Protein AF-A0A1X7KPH2-F1 (afdb_monomer)

Solvent-accessible surface area (backbone atoms only — not comparable to full-atom values): 4609 Å² total; per-residue (Å²): 134,87,60,43,74,51,101,96,43,78,44,48,66,65,60,50,26,62,76,69,75,50,87,73,54,75,66,55,47,51,50,52,42,52,52,55,50,52,53,50,53,53,52,49,52,52,50,50,51,52,51,52,48,50,54,52,51,54,39,40,75,73,56,26,47,84,45,79,53,97,91,38,86,44,78,43,114

pLDDT: mean 85.79, std 7.45, range [56.78, 95.19]

Nearest PDB structures (foldseek):
  8k91-assembly1_C  TM=6.290E-01  e=3.218E+00  Meiothermus taiwanensis
  8k5a-assembly1_G  TM=2.966E-01  e=2.292E+00  Escherichia phage T4

Sequence (77 aa):
MDILKFRGLSISKEQFEEKYSLVLSDIEWKVVVSNAMASWENDIDQIRHLATKYVRDSMKEAGYSLSLEDGELKFKK

Secondary structure (DSSP, 8-state):
---EEETTEEE-HHHHHHHHT----HHHHHHHHHHHHHHHHHHHHHHHHHHHHHHHHHHHHTTPEEEEETTEEEEE-

Mean predicted aligned error: 9.14 Å

Structure (mmCIF, N/CA/C/O backbone):
data_AF-A0A1X7KPH2-F1
#
_entry.id   AF-A0A1X7KPH2-F1
#
loop_
_atom_site.group_PDB
_atom_site.id
_atom_site.type_symbol
_atom_site.label_atom_id
_atom_site.label_alt_id
_atom_site.label_comp_id
_atom_site.label_asym_id
_atom_site.label_entity_id
_atom_site.label_seq_id
_atom_site.pdbx_PDB_ins_code
_atom_site.Cartn_x
_atom_site.Cartn_y
_atom_site.Cartn_z
_atom_site.occupancy
_atom_site.B_iso_or_equiv
_atom_site.auth_seq_id
_atom_site.auth_comp_id
_atom_site.auth_asym_id
_atom_site.auth_atom_id
_atom_site.pdbx_PDB_model_num
ATOM 1 N N . MET A 1 1 ? 2.005 -11.188 -18.134 1.00 56.78 1 MET A N 1
ATOM 2 C CA . MET A 1 1 ? 2.742 -9.927 -18.329 1.00 56.78 1 MET A CA 1
ATOM 3 C C . MET A 1 1 ? 2.707 -9.203 -16.994 1.00 56.78 1 MET A C 1
ATOM 5 O O . MET A 1 1 ? 1.610 -8.928 -16.516 1.00 56.78 1 MET A O 1
ATOM 9 N N . ASP A 1 2 ? 3.859 -9.039 -16.343 1.00 72.69 2 ASP A N 1
ATOM 10 C CA . ASP A 1 2 ? 3.951 -8.407 -15.020 1.00 72.69 2 ASP A CA 1
ATOM 11 C C . ASP A 1 2 ? 3.770 -6.891 -15.175 1.00 72.69 2 ASP A C 1
ATOM 13 O O . ASP A 1 2 ? 4.355 -6.290 -16.074 1.00 72.69 2 ASP A O 1
ATOM 17 N N . ILE A 1 3 ? 2.912 -6.277 -14.360 1.00 75.94 3 ILE A N 1
ATOM 18 C CA . ILE A 1 3 ? 2.537 -4.855 -14.447 1.00 75.94 3 ILE A CA 1
ATOM 19 C C . ILE A 1 3 ? 2.635 -4.264 -13.043 1.00 75.94 3 ILE A C 1
ATOM 21 O O . ILE A 1 3 ? 2.134 -4.868 -12.092 1.00 75.94 3 ILE A O 1
ATOM 25 N N . LEU A 1 4 ? 3.220 -3.071 -12.917 1.00 80.81 4 LEU A N 1
ATOM 26 C CA . LEU A 1 4 ? 3.175 -2.297 -11.678 1.00 80.81 4 LEU A CA 1
ATOM 27 C C . LEU A 1 4 ? 1.748 -1.791 -11.462 1.00 80.81 4 LEU A C 1
ATOM 29 O O . LEU A 1 4 ? 1.266 -0.952 -12.225 1.00 80.81 4 LEU A O 1
ATOM 33 N N . LYS A 1 5 ? 1.067 -2.301 -10.433 1.00 78.69 5 LYS A N 1
ATOM 34 C CA . LYS A 1 5 ? -0.315 -1.928 -10.113 1.00 78.69 5 LYS A CA 1
ATOM 35 C C . LYS A 1 5 ? -0.381 -1.183 -8.790 1.00 78.69 5 LYS A C 1
ATOM 37 O O . LYS A 1 5 ? -0.390 -1.786 -7.725 1.00 78.69 5 LYS A O 1
ATOM 42 N N . PHE A 1 6 ? -0.531 0.128 -8.872 1.00 72.81 6 PHE A N 1
ATOM 43 C CA . PHE A 1 6 ? -0.967 0.950 -7.748 1.00 72.81 6 PHE A CA 1
ATOM 44 C C . PHE A 1 6 ? -2.482 1.149 -7.861 1.00 72.81 6 PHE A C 1
ATOM 46 O O . PHE A 1 6 ? -3.025 1.086 -8.960 1.00 72.81 6 PHE A O 1
ATOM 53 N N . ARG A 1 7 ? -3.219 1.334 -6.758 1.00 63.88 7 ARG A N 1
ATOM 54 C CA . ARG A 1 7 ? -4.696 1.445 -6.799 1.00 63.88 7 ARG A CA 1
ATOM 55 C C . ARG A 1 7 ? -5.162 2.497 -7.825 1.00 63.88 7 ARG A C 1
ATOM 57 O O . ARG A 1 7 ? -5.086 3.689 -7.558 1.00 63.88 7 ARG A O 1
ATOM 64 N N . GLY A 1 8 ? -5.662 2.038 -8.977 1.00 67.25 8 GLY A N 1
ATOM 65 C CA . GLY A 1 8 ? -6.136 2.880 -10.087 1.00 67.25 8 GLY A CA 1
ATOM 66 C C . GLY A 1 8 ? -5.089 3.244 -11.151 1.00 67.25 8 GLY A C 1
ATOM 67 O O . GLY A 1 8 ? -5.449 3.822 -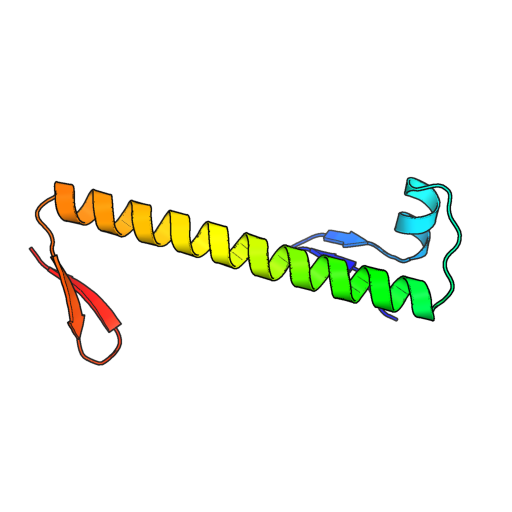12.170 1.00 67.25 8 GLY A O 1
ATOM 68 N N . LEU A 1 9 ? -3.820 2.878 -10.960 1.00 77.44 9 LEU A N 1
ATOM 69 C CA . LEU A 1 9 ? -2.713 3.154 -11.876 1.00 77.44 9 LEU A CA 1
ATOM 70 C C . LEU A 1 9 ? -2.001 1.853 -12.246 1.00 77.44 9 LEU A C 1
ATOM 72 O O . LEU A 1 9 ? -1.493 1.134 -11.389 1.00 77.44 9 LEU A O 1
ATOM 76 N N . SER A 1 10 ? -1.960 1.557 -13.540 1.00 86.94 10 SER A N 1
ATOM 77 C CA . SER A 1 10 ? -1.181 0.450 -14.094 1.00 86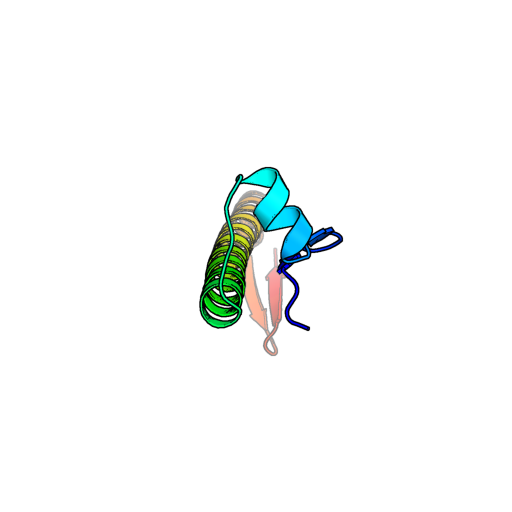.94 10 SER A CA 1
ATOM 78 C C . SER A 1 10 ? -0.055 1.032 -14.933 1.00 86.94 10 SER A C 1
ATOM 80 O O . SER A 1 10 ? -0.329 1.785 -15.863 1.00 86.94 10 SER A O 1
ATOM 82 N N . ILE A 1 11 ? 1.186 0.708 -14.580 1.00 88.50 11 ILE A N 1
ATOM 83 C CA . ILE A 1 11 ? 2.382 1.139 -15.307 1.00 88.50 11 ILE A CA 1
ATOM 84 C C . ILE A 1 11 ? 2.980 -0.099 -15.977 1.00 88.50 11 ILE A C 1
ATOM 86 O O . ILE A 1 11 ? 3.343 -1.067 -15.296 1.00 88.50 11 ILE A O 1
ATOM 90 N N . SER A 1 12 ? 3.038 -0.089 -17.308 1.00 92.19 12 SER A N 1
ATOM 91 C CA . SER A 1 12 ? 3.721 -1.130 -18.078 1.00 92.19 12 SER A CA 1
ATOM 92 C C . SER A 1 12 ? 5.241 -0.961 -18.007 1.00 92.19 12 SER A C 1
ATOM 94 O O . SER A 1 12 ? 5.748 0.090 -17.604 1.00 92.19 12 SER A O 1
ATOM 96 N N . LYS A 1 13 ? 5.974 -2.002 -18.411 1.00 92.81 13 LYS A N 1
ATOM 97 C CA . LYS A 1 13 ? 7.438 -1.974 -18.483 1.00 92.81 13 LYS A CA 1
ATOM 98 C C . LYS A 1 13 ? 7.915 -0.841 -19.392 1.00 92.81 13 LYS A C 1
ATOM 100 O O . LYS A 1 13 ? 8.751 -0.047 -18.984 1.00 92.81 13 LYS A O 1
ATOM 105 N N . GLU A 1 14 ? 7.296 -0.702 -20.560 1.00 93.81 14 GLU A N 1
ATOM 106 C CA . GLU A 1 14 ? 7.652 0.295 -21.573 1.00 93.81 14 GLU A CA 1
ATOM 107 C C . GLU A 1 14 ? 7.448 1.725 -21.055 1.00 93.81 14 GLU A C 1
ATOM 109 O O . GLU A 1 14 ? 8.308 2.580 -21.229 1.00 93.81 14 GLU A O 1
ATOM 114 N N . GLN A 1 15 ? 6.340 1.981 -20.351 1.00 92.19 15 GLN A N 1
ATOM 115 C CA . GLN A 1 15 ? 6.065 3.296 -19.757 1.00 92.19 15 GLN A CA 1
ATOM 116 C C . GLN A 1 15 ? 7.073 3.658 -18.659 1.00 92.19 15 GLN A C 1
ATOM 118 O O . GLN A 1 15 ? 7.412 4.828 -18.471 1.00 92.19 15 GLN A O 1
ATOM 123 N N . PHE A 1 16 ? 7.530 2.661 -17.900 1.00 91.44 16 PHE A N 1
ATOM 124 C CA . PHE A 1 16 ? 8.562 2.849 -16.888 1.00 91.44 16 PHE A CA 1
ATOM 125 C C . PHE A 1 16 ? 9.923 3.128 -17.543 1.00 91.44 16 PHE A C 1
ATOM 127 O O . PHE A 1 16 ? 10.594 4.095 -17.186 1.00 91.44 16 PHE A O 1
ATOM 134 N N . GLU A 1 17 ? 10.302 2.322 -18.531 1.00 94.50 17 GLU A N 1
ATOM 135 C CA . GLU A 1 17 ? 11.532 2.465 -19.317 1.00 94.50 17 GLU A CA 1
ATOM 136 C C . GLU A 1 17 ? 11.627 3.830 -20.006 1.00 94.50 17 GLU A C 1
ATOM 138 O O . GLU A 1 17 ? 12.652 4.502 -19.892 1.00 94.50 17 GLU A O 1
ATOM 143 N N . GLU A 1 18 ? 10.541 4.289 -20.631 1.00 95.19 18 GLU A N 1
ATOM 144 C CA . GLU A 1 18 ? 10.449 5.609 -21.261 1.00 95.19 18 GLU A CA 1
ATOM 145 C C . GLU A 1 18 ? 10.665 6.732 -20.238 1.00 95.19 18 GLU A C 1
ATOM 147 O O . GLU A 1 18 ? 11.515 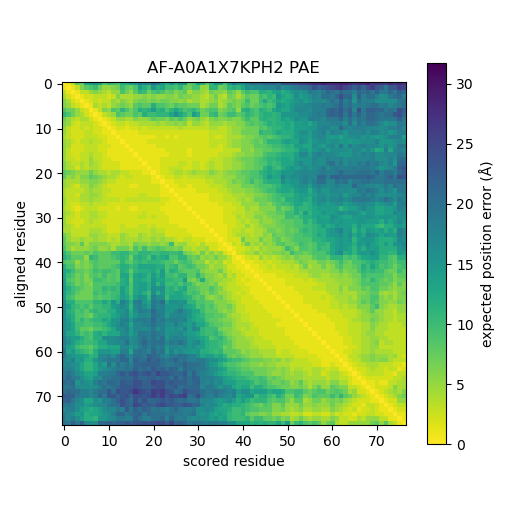7.605 -20.424 1.00 95.19 18 GLU A O 1
ATOM 152 N N . LYS A 1 19 ? 9.944 6.682 -19.111 1.00 91.88 19 LYS A N 1
ATOM 153 C CA . LYS A 1 19 ? 10.004 7.717 -18.071 1.00 91.88 19 LYS A CA 1
ATOM 154 C C . LYS A 1 19 ? 11.394 7.859 -17.452 1.00 91.88 19 LYS A C 1
ATOM 156 O O . LYS A 1 19 ? 11.799 8.972 -17.119 1.00 91.88 19 LYS A O 1
ATOM 161 N N . TYR A 1 20 ? 12.093 6.745 -17.254 1.00 91.12 20 TYR A N 1
ATOM 162 C CA . TYR A 1 20 ? 13.399 6.720 -16.595 1.00 91.12 20 TYR A CA 1
ATOM 163 C C . TYR A 1 20 ? 14.574 6.584 -17.572 1.00 91.12 20 TYR A C 1
ATOM 165 O O . TYR A 1 20 ? 15.718 6.533 -17.126 1.00 91.12 20 TYR A O 1
ATOM 173 N N . SER A 1 21 ? 14.306 6.577 -18.883 1.00 94.00 21 SER A N 1
ATOM 174 C CA . SER A 1 21 ? 15.314 6.464 -19.948 1.00 94.00 21 SER A CA 1
ATOM 175 C C . SER A 1 21 ? 16.266 5.278 -19.743 1.00 94.00 21 SER A C 1
ATOM 177 O O . SER A 1 21 ? 17.487 5.418 -19.808 1.00 94.00 21 SER A O 1
ATOM 179 N N . LEU A 1 22 ? 15.698 4.105 -19.468 1.00 93.94 22 LEU A N 1
ATOM 180 C CA . LEU A 1 22 ? 16.427 2.864 -19.198 1.00 93.94 22 LEU A CA 1
ATOM 181 C C . LEU A 1 22 ? 15.782 1.687 -19.935 1.00 93.94 22 LEU A C 1
ATOM 183 O O . LEU A 1 22 ? 14.635 1.782 -20.351 1.00 93.94 22 LEU A O 1
ATOM 187 N N . VAL A 1 23 ? 16.513 0.584 -20.094 1.00 93.75 23 VAL A N 1
ATOM 188 C CA . VAL A 1 23 ? 16.002 -0.660 -20.692 1.00 93.75 23 VAL A CA 1
ATOM 189 C C . VAL A 1 23 ? 16.268 -1.790 -19.711 1.00 93.75 23 VAL A C 1
ATOM 191 O O . VAL A 1 23 ? 17.414 -2.008 -19.321 1.00 93.75 23 VAL A O 1
ATOM 194 N N . LEU A 1 24 ? 15.216 -2.487 -19.297 1.00 91.31 24 LEU A N 1
ATOM 195 C CA . LEU A 1 24 ? 15.265 -3.572 -18.327 1.00 91.31 24 LEU A CA 1
ATOM 196 C C . LEU A 1 24 ? 15.136 -4.918 -19.036 1.00 91.31 24 LEU A C 1
ATOM 198 O O . LEU A 1 24 ? 14.322 -5.117 -19.941 1.00 91.31 24 LEU A O 1
ATOM 202 N N . SER A 1 25 ? 15.869 -5.910 -18.555 1.00 95.06 25 SER A N 1
ATOM 203 C CA . SER A 1 25 ? 15.517 -7.305 -18.799 1.00 95.06 25 SER A CA 1
ATOM 204 C C . SER A 1 25 ? 14.196 -7.662 -18.105 1.00 95.06 25 SER A C 1
ATOM 206 O O . SER A 1 25 ? 13.733 -6.989 -17.181 1.00 95.06 25 SER A O 1
ATOM 208 N N . ASP A 1 26 ? 13.577 -8.767 -18.516 1.00 90.81 26 ASP A N 1
ATOM 209 C CA . ASP A 1 26 ? 12.353 -9.255 -17.868 1.00 90.81 26 ASP A CA 1
ATOM 210 C C . ASP A 1 26 ? 12.582 -9.654 -16.403 1.00 90.81 26 ASP A C 1
ATOM 212 O O . ASP A 1 26 ? 11.667 -9.572 -15.584 1.00 90.81 26 ASP A O 1
ATOM 216 N N . ILE A 1 27 ? 13.808 -10.060 -16.055 1.00 92.75 27 ILE A N 1
ATOM 217 C CA . ILE A 1 27 ? 14.194 -10.384 -14.678 1.00 92.75 27 ILE A CA 1
ATOM 218 C C . ILE A 1 27 ? 14.259 -9.105 -13.838 1.00 92.75 27 ILE A C 1
ATOM 220 O O . ILE A 1 27 ? 13.679 -9.057 -12.755 1.00 92.75 27 ILE A O 1
ATOM 224 N N . GLU A 1 28 ? 14.911 -8.055 -14.338 1.00 90.62 28 GLU A N 1
ATOM 225 C CA . GLU A 1 28 ? 15.000 -6.772 -13.631 1.00 90.62 28 GLU A CA 1
ATOM 226 C C . GLU A 1 28 ? 13.624 -6.124 -13.469 1.00 90.62 28 GLU A C 1
ATOM 228 O O . GLU A 1 28 ? 13.305 -5.626 -12.390 1.00 90.62 28 GLU A O 1
ATOM 233 N N . TRP A 1 29 ? 12.766 -6.204 -14.489 1.00 93.00 29 TRP A N 1
ATOM 234 C CA . TRP A 1 29 ? 11.390 -5.726 -14.386 1.00 93.00 29 TRP A CA 1
ATOM 235 C C . TRP A 1 29 ? 10.604 -6.447 -13.283 1.00 93.00 29 TRP A C 1
ATOM 237 O O . TRP A 1 29 ? 9.938 -5.798 -12.477 1.00 93.00 29 TRP A O 1
ATOM 247 N N . LYS A 1 30 ? 10.732 -7.775 -13.172 1.00 89.06 30 LYS A N 1
ATOM 248 C CA . LYS A 1 30 ? 10.120 -8.538 -12.071 1.00 89.06 30 LYS A CA 1
ATOM 249 C C . LYS A 1 30 ? 10.606 -8.077 -10.699 1.00 89.06 30 LYS A C 1
ATOM 251 O O . LYS A 1 30 ? 9.798 -7.960 -9.779 1.00 89.06 30 LYS A O 1
ATOM 256 N N . VAL A 1 31 ? 11.901 -7.791 -10.561 1.00 88.62 31 VAL A N 1
ATOM 257 C CA . VAL A 1 31 ? 12.477 -7.270 -9.311 1.00 88.62 31 VAL A CA 1
ATOM 258 C C . VAL A 1 31 ? 11.916 -5.884 -8.987 1.00 88.62 31 VAL A C 1
ATOM 260 O O . VAL A 1 31 ? 11.513 -5.648 -7.848 1.00 88.62 31 VAL A O 1
ATOM 263 N N . VAL A 1 32 ? 11.818 -4.989 -9.976 1.00 88.19 32 VAL A N 1
ATOM 264 C CA . VAL A 1 32 ? 11.202 -3.660 -9.814 1.00 88.19 32 VAL A CA 1
ATOM 265 C C . VAL A 1 32 ? 9.752 -3.787 -9.350 1.00 88.19 32 VAL A C 1
ATOM 267 O O . VAL A 1 32 ? 9.377 -3.153 -8.363 1.00 88.19 32 VAL A O 1
ATOM 270 N N . VAL A 1 33 ? 8.955 -4.639 -10.004 1.00 87.62 33 VAL A N 1
ATOM 271 C CA . VAL A 1 33 ? 7.555 -4.885 -9.629 1.00 87.62 33 VAL A CA 1
ATOM 272 C C . VAL A 1 33 ? 7.451 -5.388 -8.190 1.00 87.62 33 VAL A C 1
ATOM 274 O O . VAL A 1 33 ? 6.685 -4.835 -7.403 1.00 87.62 33 VAL A O 1
ATOM 277 N N . SER A 1 34 ? 8.254 -6.389 -7.826 1.00 85.56 34 SER A 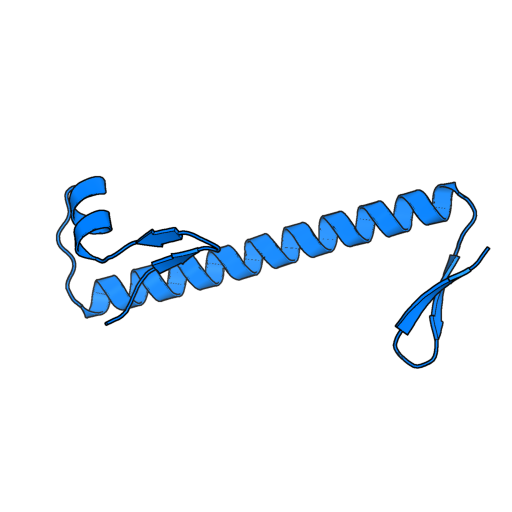N 1
ATOM 278 C CA . SER A 1 34 ? 8.246 -6.976 -6.483 1.00 85.56 34 SER A CA 1
ATOM 279 C C . SER A 1 34 ? 8.622 -5.959 -5.402 1.00 85.56 34 SER A C 1
ATOM 281 O O . SER A 1 34 ? 7.926 -5.844 -4.395 1.00 85.56 34 SER A O 1
ATOM 283 N N . ASN A 1 35 ? 9.699 -5.195 -5.606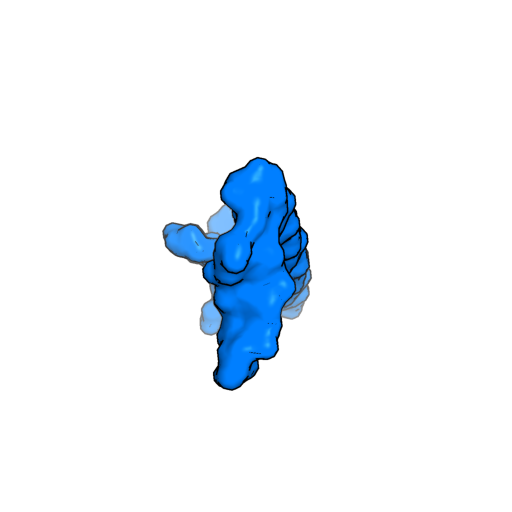 1.00 84.19 35 ASN A N 1
ATOM 284 C CA . ASN A 1 35 ? 10.182 -4.227 -4.618 1.00 84.19 35 ASN A CA 1
ATOM 285 C C . ASN A 1 35 ? 9.222 -3.045 -4.454 1.00 84.19 35 ASN A C 1
ATOM 287 O O . ASN A 1 35 ? 8.969 -2.602 -3.334 1.00 84.19 35 ASN A O 1
ATOM 291 N N . ALA A 1 36 ? 8.663 -2.549 -5.558 1.00 82.12 36 ALA A N 1
ATOM 292 C CA . ALA A 1 36 ? 7.705 -1.453 -5.524 1.00 82.12 36 ALA A CA 1
ATOM 293 C C . ALA A 1 36 ? 6.407 -1.849 -4.802 1.00 82.12 36 ALA A C 1
ATOM 295 O O . ALA A 1 36 ? 5.859 -1.050 -4.045 1.00 82.12 36 ALA A O 1
ATOM 296 N N . MET A 1 37 ? 5.934 -3.085 -4.995 1.00 77.38 37 MET A N 1
ATOM 297 C CA . MET A 1 37 ? 4.755 -3.593 -4.290 1.00 77.38 37 MET A CA 1
ATOM 298 C C . MET A 1 37 ? 5.018 -3.826 -2.805 1.00 77.38 37 MET A C 1
ATOM 300 O O . MET A 1 37 ? 4.204 -3.406 -1.988 1.00 77.38 37 MET A O 1
ATOM 304 N N . ALA A 1 38 ? 6.176 -4.381 -2.442 1.00 78.31 38 ALA A N 1
ATOM 305 C CA . ALA A 1 38 ? 6.554 -4.549 -1.039 1.00 78.31 38 ALA A CA 1
ATOM 306 C C . ALA A 1 38 ? 6.669 -3.203 -0.293 1.00 78.31 38 ALA A C 1
ATOM 308 O O . ALA A 1 38 ? 6.161 -3.067 0.819 1.00 78.31 38 ALA A O 1
ATOM 309 N N . SER A 1 39 ? 7.290 -2.187 -0.911 1.00 75.56 39 SER A N 1
ATOM 310 C CA . SER A 1 39 ? 7.369 -0.837 -0.328 1.00 75.56 39 SER A CA 1
ATOM 311 C C . SER A 1 39 ? 5.979 -0.244 -0.109 1.00 75.56 39 SER A C 1
ATOM 313 O O . SER A 1 39 ? 5.698 0.317 0.944 1.00 75.56 39 SER A O 1
ATOM 315 N N . TRP A 1 40 ? 5.094 -0.407 -1.091 1.00 77.06 40 TRP A N 1
ATOM 316 C CA . TRP A 1 40 ? 3.739 0.126 -1.036 1.00 77.06 40 TRP A CA 1
ATOM 317 C C . TRP A 1 40 ? 2.876 -0.535 0.045 1.00 77.06 40 TRP A C 1
ATOM 319 O O . TRP A 1 40 ? 2.120 0.148 0.734 1.00 77.06 40 TRP A O 1
ATOM 329 N N . GLU A 1 41 ? 2.981 -1.854 0.216 1.00 76.44 41 GLU A N 1
ATOM 330 C CA . GLU A 1 41 ? 2.289 -2.567 1.296 1.00 76.44 41 GLU A CA 1
ATOM 331 C C . GLU A 1 41 ? 2.748 -2.080 2.674 1.00 76.44 41 GLU A C 1
ATOM 333 O O . GLU A 1 41 ? 1.912 -1.792 3.533 1.00 76.44 41 GLU A O 1
ATOM 338 N N . ASN A 1 42 ? 4.057 -1.890 2.854 1.00 76.88 42 ASN A N 1
ATOM 339 C CA . ASN A 1 42 ? 4.618 -1.345 4.087 1.00 76.88 42 ASN A CA 1
ATOM 340 C C . ASN A 1 42 ? 4.120 0.086 4.370 1.00 76.88 42 ASN A C 1
ATOM 342 O O . ASN A 1 42 ? 3.719 0.393 5.494 1.00 76.88 42 ASN A O 1
ATOM 346 N N . ASP A 1 43 ? 4.077 0.951 3.354 1.00 79.38 43 ASP A N 1
ATOM 347 C CA . ASP A 1 43 ? 3.567 2.320 3.494 1.00 79.38 43 ASP A CA 1
ATOM 348 C C . ASP A 1 43 ? 2.066 2.335 3.842 1.00 79.38 43 ASP A C 1
ATOM 350 O O . ASP A 1 43 ? 1.626 3.101 4.706 1.00 79.38 43 ASP A O 1
ATOM 354 N N . ILE A 1 44 ? 1.266 1.451 3.230 1.00 82.12 44 ILE A N 1
ATOM 355 C CA . ILE A 1 44 ? -0.152 1.278 3.582 1.00 82.12 44 ILE A CA 1
ATOM 356 C C . ILE A 1 44 ? -0.300 0.884 5.050 1.00 82.12 44 ILE A C 1
ATOM 35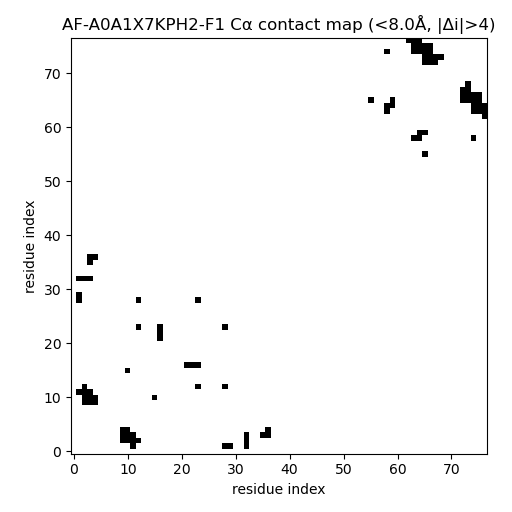8 O O . ILE A 1 44 ? -1.164 1.430 5.743 1.00 82.12 44 ILE A O 1
ATOM 362 N N . ASP A 1 45 ? 0.501 -0.060 5.531 1.00 81.44 45 ASP A N 1
ATOM 363 C CA . ASP A 1 45 ? 0.407 -0.518 6.912 1.00 81.44 45 ASP A CA 1
ATOM 364 C C . ASP A 1 45 ? 0.793 0.580 7.902 1.00 81.44 45 ASP A C 1
ATOM 366 O O . ASP A 1 45 ? 0.107 0.745 8.918 1.00 81.44 45 ASP A O 1
ATOM 370 N N . GLN A 1 46 ? 1.785 1.413 7.579 1.00 80.69 46 GLN A N 1
ATOM 371 C CA . GLN A 1 46 ? 2.105 2.607 8.367 1.00 80.69 46 GLN A CA 1
ATOM 372 C C . GLN A 1 46 ? 0.939 3.603 8.402 1.00 80.69 46 GLN A C 1
ATOM 374 O O . GLN A 1 46 ? 0.575 4.087 9.479 1.00 80.69 46 GLN A O 1
ATOM 379 N N . ILE A 1 47 ? 0.296 3.869 7.259 1.00 83.12 47 ILE A N 1
ATOM 380 C CA . ILE A 1 47 ? -0.882 4.748 7.190 1.00 83.12 47 ILE A CA 1
ATOM 381 C C . ILE A 1 47 ? -2.038 4.171 8.015 1.00 83.12 47 ILE A C 1
ATOM 383 O O . ILE A 1 47 ? -2.677 4.903 8.772 1.00 83.12 47 ILE A O 1
ATOM 387 N N . ARG A 1 48 ? -2.298 2.860 7.928 1.00 85.12 48 ARG A N 1
ATOM 388 C CA . ARG A 1 48 ? -3.326 2.182 8.738 1.00 85.12 48 ARG A CA 1
ATOM 389 C C . ARG A 1 48 ? -3.047 2.314 10.229 1.00 85.12 48 ARG A C 1
ATOM 391 O O . ARG A 1 48 ? -3.972 2.592 10.993 1.00 85.12 48 ARG A O 1
ATOM 398 N N . HIS A 1 49 ? -1.794 2.146 10.646 1.00 87.06 49 HIS A N 1
ATOM 399 C CA . HIS A 1 49 ? -1.393 2.320 12.041 1.00 87.06 49 HIS A CA 1
ATOM 400 C C . HIS A 1 49 ? -1.611 3.760 12.506 1.00 87.06 49 HIS A C 1
ATOM 402 O O . HIS A 1 49 ? -2.166 3.975 13.585 1.00 87.06 49 HIS A O 1
ATOM 408 N N . LEU A 1 50 ? -1.235 4.743 11.684 1.00 88.69 50 LEU A N 1
ATOM 409 C CA . LEU A 1 50 ? -1.437 6.158 11.984 1.00 88.69 50 LEU A CA 1
ATOM 410 C C . LEU A 1 50 ? -2.929 6.499 12.113 1.00 88.69 50 LEU A C 1
ATOM 412 O O . LEU A 1 50 ? -3.331 7.115 13.098 1.00 88.69 50 LEU A O 1
ATOM 416 N N . ALA A 1 51 ? -3.753 6.051 11.163 1.00 86.31 51 ALA A N 1
ATOM 417 C CA . ALA A 1 51 ? -5.197 6.266 11.179 1.00 86.31 51 ALA A CA 1
ATOM 418 C C . ALA A 1 51 ? -5.855 5.603 12.399 1.00 86.31 51 ALA A C 1
ATOM 420 O O . ALA A 1 51 ? -6.638 6.236 13.102 1.00 86.31 51 ALA A O 1
ATOM 421 N N . THR A 1 52 ? -5.488 4.355 12.702 1.00 87.25 52 THR A N 1
ATOM 422 C CA . THR A 1 52 ? -6.003 3.627 13.874 1.00 87.25 52 THR A CA 1
ATOM 423 C C . THR A 1 52 ? -5.606 4.320 15.174 1.00 87.25 52 THR A C 1
ATOM 425 O O . THR A 1 52 ? -6.431 4.459 16.077 1.00 87.25 52 THR A O 1
ATOM 428 N N . LYS A 1 53 ? -4.358 4.798 15.269 1.00 90.44 53 LYS A N 1
ATOM 429 C CA . LYS A 1 53 ? -3.886 5.591 16.408 1.00 90.44 53 LYS A CA 1
ATOM 430 C C . LYS A 1 53 ? -4.715 6.862 16.566 1.00 90.44 53 LYS A C 1
ATOM 432 O O . LYS A 1 53 ? -5.202 7.104 17.662 1.00 90.44 53 LYS A O 1
ATOM 437 N N . TYR A 1 54 ? -4.907 7.619 15.488 1.00 91.00 54 TYR A N 1
ATOM 438 C CA . TYR A 1 54 ? -5.682 8.856 15.514 1.00 91.00 54 TYR A CA 1
ATOM 439 C C . TYR A 1 54 ? -7.122 8.616 15.983 1.00 91.00 54 TYR A C 1
ATOM 441 O O . TYR A 1 54 ? -7.569 9.256 16.928 1.00 91.00 54 TYR A O 1
ATOM 449 N N . VAL A 1 55 ? -7.813 7.627 15.404 1.00 88.50 55 VAL A N 1
ATOM 450 C CA . VAL A 1 55 ? -9.177 7.256 15.817 1.00 88.50 55 VAL A CA 1
ATOM 451 C C . VAL A 1 55 ? -9.218 6.885 17.298 1.00 88.50 55 VAL A C 1
ATOM 453 O O . VAL A 1 55 ? -10.068 7.377 18.033 1.00 88.50 55 VAL A O 1
ATOM 456 N N . ARG A 1 56 ? -8.287 6.047 17.764 1.00 89.62 56 ARG A N 1
ATOM 457 C CA . ARG A 1 56 ? -8.218 5.649 19.174 1.00 89.62 56 ARG A CA 1
ATOM 458 C C . ARG A 1 56 ? -8.007 6.845 20.101 1.00 89.62 56 ARG A C 1
ATOM 460 O O . ARG A 1 56 ? -8.672 6.921 21.131 1.00 89.62 56 ARG A O 1
ATOM 467 N N . ASP A 1 57 ? -7.089 7.738 19.754 1.00 92.88 57 ASP A N 1
ATOM 468 C CA . ASP A 1 57 ? -6.735 8.889 20.581 1.00 92.88 57 ASP A CA 1
ATOM 469 C C . ASP A 1 57 ? -7.918 9.878 20.648 1.00 92.88 57 ASP A C 1
ATOM 471 O O . ASP A 1 57 ? -8.324 10.260 21.745 1.00 92.88 57 ASP A O 1
ATOM 475 N N . SER A 1 58 ? -8.579 10.168 19.518 1.00 91.56 58 SER A N 1
ATOM 476 C CA . SER A 1 58 ? -9.797 10.996 19.481 1.00 91.56 58 SER A CA 1
ATOM 477 C C . SER A 1 58 ? -10.961 10.389 20.268 1.00 91.56 58 SER A C 1
ATOM 479 O O . SER A 1 58 ? -11.668 11.095 20.985 1.00 91.56 58 SER A O 1
ATOM 481 N N . MET A 1 59 ? -11.167 9.072 20.181 1.00 91.50 59 MET A N 1
ATOM 482 C CA . MET A 1 59 ? -12.212 8.396 20.955 1.00 91.50 59 MET A CA 1
ATOM 483 C C . MET A 1 59 ? -11.919 8.449 22.457 1.00 91.50 59 MET A C 1
ATOM 485 O O . MET A 1 59 ? -12.834 8.673 23.249 1.00 91.50 59 MET A O 1
ATOM 489 N N . LYS A 1 60 ? -10.648 8.324 22.852 1.00 90.75 60 LYS A N 1
ATOM 490 C CA . LYS A 1 60 ? -10.216 8.475 24.245 1.00 90.75 60 LYS A CA 1
ATOM 491 C C . LYS A 1 60 ? -10.450 9.889 24.775 1.00 90.75 60 LYS A C 1
ATOM 493 O O . LYS A 1 60 ? -10.949 10.033 25.888 1.00 90.75 60 LYS A O 1
ATOM 498 N N . GLU A 1 61 ? -10.138 10.918 23.991 1.00 92.06 61 GLU A N 1
ATOM 499 C CA . GLU A 1 61 ? -10.435 12.319 24.333 1.00 92.06 61 GLU A CA 1
ATOM 500 C C . GLU A 1 61 ? -11.942 12.569 24.488 1.00 92.06 61 GLU A C 1
ATOM 502 O O . GLU A 1 61 ? -12.361 13.307 25.378 1.00 92.06 61 GLU A O 1
ATOM 507 N N . ALA A 1 62 ? -12.769 11.889 23.689 1.00 90.69 62 ALA A N 1
ATOM 508 C CA . ALA A 1 62 ? -14.227 11.910 23.807 1.00 90.69 62 ALA A CA 1
ATOM 509 C C . ALA A 1 62 ? -14.777 11.068 24.984 1.00 90.69 62 ALA A C 1
ATOM 511 O O . ALA A 1 62 ? -15.996 10.985 25.165 1.00 90.69 62 ALA A O 1
ATOM 512 N N . GLY A 1 63 ? -13.900 10.453 25.786 1.00 91.50 63 GLY A N 1
ATOM 513 C CA . GLY A 1 63 ? -14.254 9.662 26.964 1.00 91.50 63 GLY A CA 1
ATOM 514 C C . GLY A 1 63 ? -14.597 8.201 26.676 1.00 91.50 63 GLY A C 1
ATOM 515 O O . GLY A 1 63 ? -15.157 7.546 27.543 1.00 91.50 63 GLY A O 1
ATOM 516 N N . TYR A 1 64 ? -14.281 7.683 25.489 1.00 92.06 64 TYR A N 1
ATOM 517 C CA . TYR A 1 64 ? -14.478 6.276 25.150 1.00 92.06 64 TYR A CA 1
ATOM 518 C C . TYR A 1 64 ? -13.209 5.454 25.413 1.00 92.06 64 TYR A C 1
ATOM 520 O O . TYR A 1 64 ? -12.085 5.881 25.156 1.00 92.06 64 TYR A O 1
ATOM 528 N N . SER A 1 65 ? -13.387 4.222 25.867 1.00 89.31 65 SER A N 1
ATOM 529 C CA . SER A 1 65 ? -12.359 3.195 25.987 1.00 89.31 65 SER A CA 1
ATOM 530 C C . SER A 1 65 ? -12.459 2.195 24.832 1.00 89.31 65 SER A C 1
ATOM 532 O O . SER A 1 65 ? -13.548 1.853 24.371 1.00 89.31 65 SER A O 1
ATOM 534 N N . LEU A 1 66 ? -11.307 1.745 24.334 1.00 87.56 66 LEU A N 1
ATOM 535 C CA . LEU A 1 66 ? -11.228 0.698 23.318 1.00 87.56 66 LEU A CA 1
ATOM 536 C C . LEU A 1 66 ? -11.216 -0.670 24.010 1.00 87.56 66 LEU A C 1
ATOM 538 O O . LEU A 1 66 ? -10.373 -0.918 24.869 1.00 87.56 66 LEU A O 1
ATOM 542 N N . SER A 1 67 ? -12.130 -1.548 23.615 1.00 88.06 67 SER A N 1
ATOM 543 C CA . SER A 1 67 ? -12.294 -2.908 24.141 1.00 88.06 67 SER A CA 1
ATOM 544 C C . SER A 1 67 ? -12.318 -3.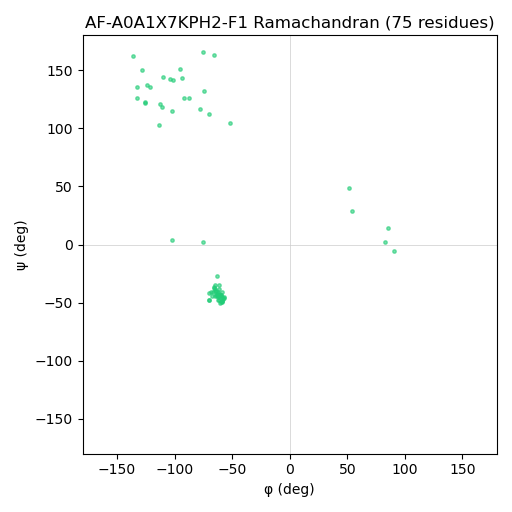919 22.993 1.00 88.06 67 SER A C 1
ATOM 546 O O . SER A 1 67 ? -12.718 -3.577 21.879 1.00 88.06 67 SER A O 1
ATOM 548 N N . LEU A 1 68 ? -11.855 -5.144 23.249 1.00 85.25 68 LEU A N 1
ATOM 549 C CA . LEU A 1 68 ? -11.964 -6.258 22.306 1.00 85.25 68 LEU A CA 1
ATOM 550 C C . LEU A 1 68 ? -13.105 -7.164 22.769 1.00 85.25 68 LEU A C 1
ATOM 552 O O . LEU A 1 68 ? -13.019 -7.762 23.841 1.00 85.25 68 LEU A O 1
ATOM 556 N N . GLU A 1 69 ? -14.161 -7.254 21.971 1.00 88.44 69 GLU A N 1
ATOM 557 C CA . GLU A 1 69 ? -15.373 -8.012 22.289 1.00 88.44 69 GLU A CA 1
ATOM 558 C C . GLU A 1 69 ? -15.761 -8.861 21.091 1.00 88.44 69 GLU A C 1
ATOM 560 O O . GLU A 1 69 ? -15.878 -8.345 19.983 1.00 88.44 69 GLU A O 1
ATOM 565 N N . ASP A 1 70 ? -15.926 -10.165 21.308 1.00 86.38 70 ASP A N 1
ATOM 566 C CA . ASP A 1 70 ? -16.258 -11.137 20.258 1.00 86.38 70 ASP A CA 1
ATOM 567 C C . ASP A 1 70 ? -15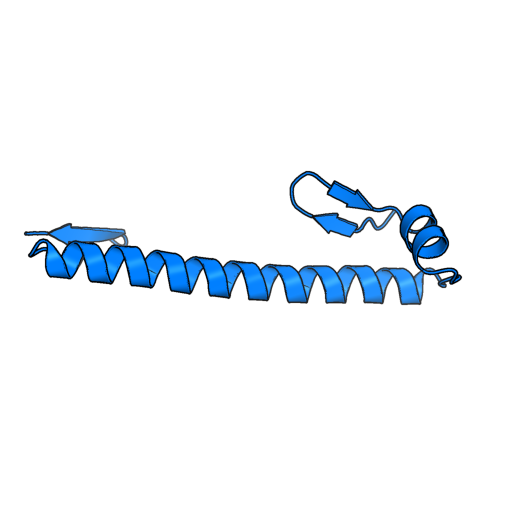.290 -11.112 19.055 1.00 86.38 70 ASP A C 1
ATOM 569 O O . ASP A 1 70 ? -15.659 -11.422 17.927 1.00 86.38 70 ASP A O 1
ATOM 573 N N . GLY A 1 71 ? -14.026 -10.737 19.292 1.00 85.31 71 GLY A N 1
ATOM 574 C CA . GLY A 1 71 ? -13.002 -10.610 18.248 1.00 85.31 71 GLY 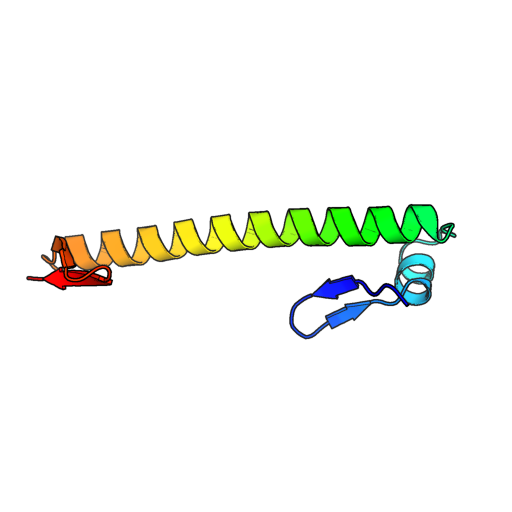A CA 1
ATOM 575 C C . GLY A 1 71 ? -13.025 -9.281 17.484 1.00 85.31 71 GLY A C 1
ATOM 576 O O . GLY A 1 71 ? -12.188 -9.079 16.605 1.00 85.31 71 GLY A O 1
ATOM 577 N N . GLU A 1 72 ? -13.916 -8.354 17.838 1.00 81.62 72 GLU A N 1
ATOM 578 C CA . GLU A 1 72 ? -14.035 -7.035 17.220 1.00 81.62 72 GLU A CA 1
ATOM 579 C C . GLU A 1 72 ? -13.577 -5.916 18.163 1.00 81.62 72 GLU A C 1
ATOM 581 O O . GLU A 1 72 ? -13.803 -5.946 19.375 1.00 81.62 72 GLU A O 1
ATOM 586 N N . LEU A 1 73 ? -12.945 -4.886 17.595 1.00 82.62 73 LEU A N 1
ATOM 587 C CA . LEU A 1 73 ? -12.593 -3.669 18.322 1.00 82.62 73 LEU A CA 1
ATOM 588 C C . LEU A 1 73 ? -13.831 -2.777 18.472 1.00 82.62 73 LEU A C 1
ATOM 590 O O . LEU A 1 73 ? -14.354 -2.267 17.481 1.00 82.62 73 LEU A O 1
ATOM 594 N N . LYS A 1 74 ? -14.271 -2.549 19.712 1.00 86.31 74 LYS A N 1
ATOM 595 C CA . LYS A 1 74 ? -15.425 -1.700 20.041 1.00 86.31 74 LYS A CA 1
ATOM 596 C C . LYS A 1 74 ? -15.017 -0.560 20.965 1.00 86.31 74 LYS A C 1
ATOM 598 O O . LYS A 1 74 ? -14.308 -0.760 21.953 1.00 86.31 74 LYS A O 1
ATOM 603 N N . PHE A 1 75 ? -15.501 0.641 20.658 1.00 87.50 75 PHE A N 1
ATOM 604 C CA . PHE A 1 75 ? -15.373 1.802 21.534 1.00 87.50 75 PHE A CA 1
ATOM 605 C C . PHE A 1 75 ? -16.592 1.902 22.456 1.00 87.50 75 PHE A C 1
ATOM 607 O O . PHE A 1 75 ? -17.726 1.927 21.979 1.00 87.50 75 PHE A O 1
ATOM 614 N N . LYS A 1 76 ? -16.360 1.979 23.769 1.00 85.88 76 LYS A N 1
ATOM 615 C CA . LYS A 1 76 ? -17.397 2.092 24.807 1.00 85.88 76 LYS A CA 1
ATOM 616 C C . LYS A 1 76 ? -17.166 3.319 25.669 1.00 85.88 76 LYS A C 1
ATOM 618 O O . LYS A 1 76 ? -16.024 3.593 26.015 1.00 85.88 76 LYS A O 1
ATOM 623 N N . LYS A 1 77 ? -18.230 4.048 25.986 1.00 78.81 77 LYS A N 1
ATOM 624 C CA . LYS A 1 77 ? -18.167 5.209 26.877 1.00 78.81 77 LYS A CA 1
ATOM 625 C C . LYS A 1 77 ? -18.050 4.778 28.335 1.00 78.81 77 LYS A C 1
ATOM 627 O O . LYS A 1 77 ? -18.662 3.738 28.665 1.00 78.81 77 LYS A O 1
#

Foldseek 3Di:
DQWQDDPVDTHDQVNVCVVVVHDDDPVVVVVVSVVNVVVVVVVVVVVVVVVVVVVQVVLVVVVWDWDQDPNDTDTHD

Radius of gyration: 20.18 Å; Cα contacts (8 Å, |Δi|>4): 49; chains: 1; bounding box: 35×24×48 Å

Organism: NCBI:txid1028